Protein AF-A0A1Z9L0U7-F1 (afdb_monomer_lite)

Sequence (91 aa):
MSKVIKFPKEKIEYSDQYYRKVDPKAVTHHIIMMHPQLSPKVAHAIALALVYTTYVELVLDEEEIPQEIVDKVRNNNFKSFIDKTTDKRVN

Radius of gyration: 19.96 Å; chains: 1; bounding box: 29×69×54 Å

pLDDT: mean 85.64, std 15.42, range [37.28, 97.81]

Secondary structure (DSSP, 8-state):
-------------HHHHHHHH--HHHHHHHHHHH-TTS-HHHHHHHHHHHHHHHHHHHHHHHS---HHHHHHHHTT-GGGGT---------

Structure (mmCIF, N/CA/C/O backbone):
data_AF-A0A1Z9L0U7-F1
#
_entry.id   AF-A0A1Z9L0U7-F1
#
loop_
_atom_site.group_PDB
_atom_site.id
_atom_site.type_symbol
_atom_site.label_atom_id
_atom_site.label_alt_id
_atom_site.label_comp_id
_atom_site.label_asym_id
_atom_site.label_entity_id
_atom_site.label_seq_id
_atom_site.pdbx_PDB_ins_code
_atom_site.Cartn_x
_atom_site.Cartn_y
_atom_site.Cartn_z
_atom_site.occupancy
_atom_site.B_iso_or_equiv
_atom_site.auth_seq_id
_atom_site.auth_comp_id
_atom_site.auth_asym_id
_atom_site.auth_atom_id
_atom_site.pdbx_PDB_model_num
ATOM 1 N N . MET A 1 1 ? -2.809 -35.955 32.613 1.00 41.00 1 MET A N 1
ATOM 2 C CA . MET A 1 1 ? -2.368 -34.584 32.277 1.00 41.00 1 MET A CA 1
ATOM 3 C C . MET A 1 1 ? -3.124 -34.109 31.048 1.00 41.00 1 MET A C 1
ATOM 5 O O . MET A 1 1 ? -2.851 -34.581 29.953 1.00 41.00 1 MET A O 1
ATOM 9 N N . SER A 1 2 ? -4.118 -33.245 31.226 1.00 51.91 2 SER A N 1
ATOM 10 C CA . SER A 1 2 ? -4.905 -32.659 30.137 1.00 51.91 2 SER A CA 1
ATOM 11 C C . SER A 1 2 ? -4.151 -31.462 29.550 1.00 51.91 2 SER A C 1
ATOM 13 O O . SER A 1 2 ? -3.904 -30.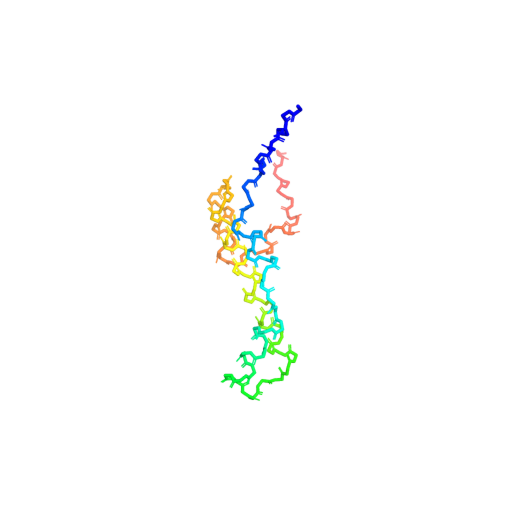474 30.238 1.00 51.91 2 SER A O 1
ATOM 15 N N . LYS A 1 3 ? -3.747 -31.551 28.277 1.00 60.34 3 LYS A N 1
ATOM 16 C CA . LYS A 1 3 ? -3.182 -30.412 27.540 1.00 60.34 3 LYS A CA 1
ATOM 17 C C . LYS A 1 3 ? -4.327 -29.461 27.194 1.00 60.34 3 LYS A C 1
ATOM 19 O O . LYS A 1 3 ? -5.138 -29.769 26.327 1.00 60.34 3 LYS A O 1
ATOM 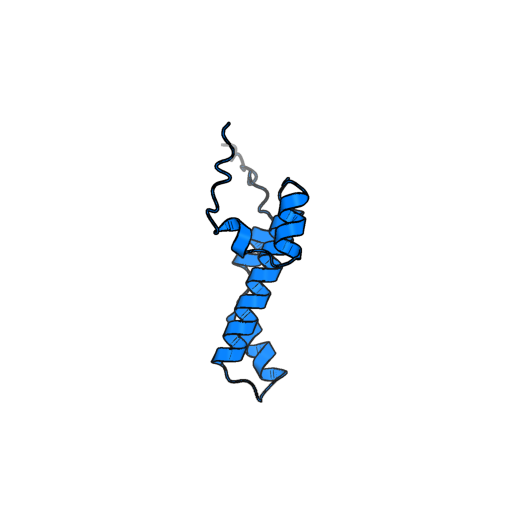24 N N . VAL A 1 4 ? -4.408 -28.324 27.879 1.00 63.75 4 VAL A N 1
ATOM 25 C CA . VAL A 1 4 ? -5.330 -27.244 27.508 1.00 63.75 4 VAL A CA 1
ATOM 26 C C . VAL A 1 4 ? -4.828 -26.637 26.199 1.00 63.75 4 VAL A C 1
ATOM 28 O O . VAL A 1 4 ? -3.827 -25.922 26.181 1.00 63.75 4 VAL A O 1
ATOM 31 N N . ILE A 1 5 ? -5.503 -26.955 25.096 1.00 67.00 5 ILE A N 1
ATOM 32 C CA . ILE A 1 5 ? -5.275 -26.317 23.799 1.00 67.00 5 ILE A CA 1
ATOM 33 C C . ILE A 1 5 ? -5.861 -24.907 23.909 1.00 67.00 5 ILE A C 1
ATOM 35 O O . ILE A 1 5 ? -7.076 -24.732 23.958 1.00 67.00 5 ILE A O 1
ATOM 39 N N . LYS A 1 6 ? -4.998 -23.893 24.026 1.00 62.84 6 LYS A N 1
ATOM 40 C CA . LYS A 1 6 ? -5.428 -22.494 23.959 1.00 62.84 6 LYS A CA 1
ATOM 41 C C . LYS A 1 6 ? -5.753 -22.183 22.501 1.00 62.84 6 LYS A C 1
ATOM 43 O O . LYS A 1 6 ? -4.855 -22.202 21.664 1.00 62.84 6 LYS A O 1
ATOM 48 N N . PHE A 1 7 ? -7.021 -21.914 22.2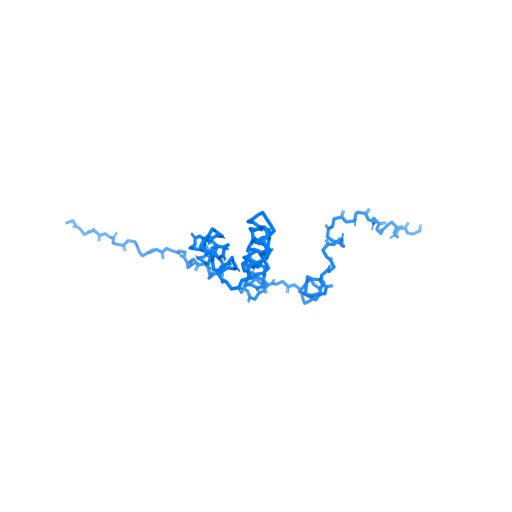05 1.00 61.59 7 PHE A N 1
ATOM 49 C CA . PHE A 1 7 ? -7.411 -21.368 20.908 1.00 61.59 7 PHE A CA 1
ATOM 50 C C . PHE A 1 7 ? -6.698 -20.021 20.692 1.00 61.59 7 PHE A C 1
ATOM 52 O O . PHE A 1 7 ? -6.558 -19.266 21.664 1.00 61.59 7 PHE A O 1
ATOM 59 N N . PRO A 1 8 ? -6.210 -19.723 19.470 1.00 62.50 8 PRO A N 1
ATOM 60 C CA . PRO A 1 8 ? -5.630 -18.420 19.173 1.00 62.50 8 PRO A CA 1
ATOM 61 C C . PRO A 1 8 ? -6.661 -17.344 19.522 1.00 62.50 8 PRO A C 1
ATOM 63 O O . PRO A 1 8 ? -7.799 -17.404 19.065 1.00 62.50 8 PRO A O 1
ATOM 66 N N . LYS A 1 9 ? -6.284 -16.421 20.410 1.00 58.72 9 LYS A N 1
ATOM 67 C CA . LYS A 1 9 ? -7.207 -15.440 20.999 1.00 58.72 9 LYS A CA 1
ATOM 68 C C . LYS A 1 9 ? -7.466 -14.227 20.111 1.00 58.72 9 LYS A C 1
ATOM 70 O O . LYS A 1 9 ? -8.405 -13.490 20.378 1.00 58.72 9 LYS A O 1
ATOM 75 N N . GLU A 1 10 ? -6.658 -14.027 19.081 1.00 62.12 10 GLU A N 1
ATOM 76 C CA . GLU A 1 10 ? -6.710 -12.833 18.247 1.00 62.12 10 GLU A CA 1
ATOM 77 C C . GLU A 1 10 ? -7.114 -13.235 16.834 1.00 62.12 10 GLU A C 1
ATOM 79 O O . GLU A 1 10 ? -6.429 -14.007 16.155 1.00 62.12 10 GLU A O 1
ATOM 84 N N . LYS A 1 11 ? -8.279 -12.742 16.414 1.00 69.88 11 LYS A N 1
ATOM 85 C CA . LYS A 1 11 ? -8.687 -12.770 15.017 1.00 69.88 11 LYS A CA 1
ATOM 86 C C . LYS A 1 11 ? -7.745 -11.808 14.297 1.00 69.88 11 LYS A C 1
ATOM 88 O O . LYS A 1 11 ? -7.817 -10.612 14.531 1.00 69.88 11 LYS A O 1
ATOM 93 N N . ILE A 1 12 ? -6.827 -12.342 13.495 1.00 72.75 12 ILE A N 1
ATOM 94 C CA . ILE A 1 12 ? -5.972 -11.510 12.644 1.00 72.75 12 ILE A CA 1
ATOM 95 C C . ILE A 1 12 ? -6.897 -10.809 11.649 1.00 72.75 12 ILE A C 1
ATOM 97 O O . ILE A 1 12 ? -7.666 -11.482 10.955 1.00 72.75 12 ILE A O 1
ATOM 101 N N . GLU A 1 13 ? -6.832 -9.485 11.621 1.00 83.56 13 GLU A N 1
ATOM 102 C CA . GLU A 1 13 ? -7.552 -8.652 10.665 1.00 83.56 13 GLU A CA 1
ATOM 103 C C . GLU A 1 13 ? -7.108 -8.975 9.234 1.00 83.56 13 GLU A C 1
ATOM 105 O O . GLU A 1 13 ? -5.981 -9.414 8.969 1.00 83.56 13 GLU A O 1
ATOM 110 N N . TYR A 1 14 ? -8.036 -8.852 8.295 1.00 89.38 14 TYR A N 1
ATOM 111 C CA . TYR A 1 14 ? -7.792 -9.199 6.907 1.00 89.38 14 TYR A CA 1
ATOM 112 C C . TYR A 1 14 ? -6.784 -8.239 6.268 1.00 89.38 14 TYR A C 1
ATOM 114 O O . TYR A 1 14 ? -5.929 -8.709 5.512 1.00 89.38 14 TYR A O 1
ATOM 122 N N . SER A 1 15 ? -6.811 -6.944 6.607 1.00 92.00 15 SER A N 1
ATOM 123 C CA . SER A 1 15 ? -5.784 -5.974 6.189 1.00 92.00 15 SER A CA 1
ATOM 124 C C . SER A 1 15 ? -4.375 -6.445 6.568 1.00 92.00 15 SER A C 1
ATOM 126 O O . SER A 1 15 ? -3.459 -6.474 5.739 1.00 92.00 15 SER A O 1
ATOM 128 N N . ASP A 1 16 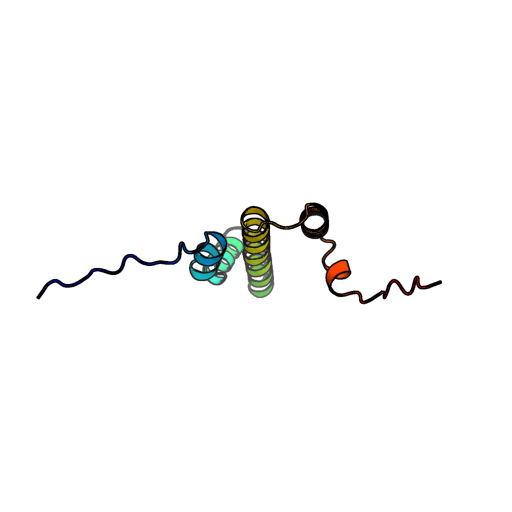? -4.235 -6.920 7.799 1.00 91.25 16 ASP A N 1
ATOM 129 C CA . ASP A 1 16 ? -3.000 -7.393 8.403 1.00 91.25 16 ASP A CA 1
ATOM 130 C C . ASP A 1 16 ? -2.498 -8.682 7.732 1.00 91.25 16 ASP A C 1
ATOM 132 O O . ASP A 1 16 ? -1.311 -8.855 7.424 1.00 91.25 16 ASP A O 1
ATOM 136 N N . GLN A 1 17 ? -3.422 -9.595 7.427 1.00 93.00 17 GLN A N 1
ATOM 137 C CA . GLN A 1 17 ? -3.120 -10.809 6.679 1.00 93.00 17 GLN A CA 1
ATOM 138 C C . GLN A 1 17 ? -2.722 -10.511 5.226 1.00 93.00 17 GLN A C 1
ATOM 140 O O . GLN A 1 17 ? -1.799 -11.147 4.708 1.00 93.00 17 GLN A O 1
ATOM 145 N N . TYR A 1 18 ? -3.408 -9.573 4.572 1.00 93.75 18 TYR A N 1
ATOM 146 C CA . TYR A 1 18 ? -3.093 -9.121 3.222 1.00 93.75 18 TYR A CA 1
ATOM 147 C C . TYR A 1 18 ? -1.680 -8.540 3.171 1.00 93.75 18 TYR A C 1
ATOM 149 O O . TYR A 1 18 ? -0.856 -9.010 2.383 1.00 93.75 18 TYR A O 1
ATOM 157 N N . TYR A 1 19 ? -1.365 -7.603 4.070 1.00 92.56 19 TYR A N 1
ATOM 158 C CA . TYR A 1 19 ? -0.067 -6.932 4.100 1.00 92.56 19 TYR A CA 1
ATOM 159 C C . TYR A 1 19 ? 1.097 -7.906 4.310 1.00 92.56 19 TYR A C 1
ATOM 161 O O . TYR A 1 19 ? 2.139 -7.784 3.671 1.00 92.56 19 TYR A O 1
ATOM 169 N N . ARG A 1 20 ? 0.913 -8.929 5.155 1.00 92.62 20 ARG A N 1
ATOM 170 C CA . ARG A 1 20 ? 1.940 -9.957 5.401 1.00 92.62 20 ARG A CA 1
ATOM 171 C C . ARG A 1 20 ? 2.147 -10.914 4.228 1.00 92.62 20 ARG A C 1
ATOM 173 O O . ARG A 1 20 ? 3.224 -11.494 4.110 1.00 92.62 20 ARG A O 1
ATOM 180 N N . LYS A 1 21 ? 1.112 -11.158 3.421 1.00 94.06 21 LYS A N 1
ATOM 181 C CA . LYS A 1 21 ? 1.147 -12.154 2.338 1.00 94.06 21 LYS A CA 1
ATOM 182 C C . LYS A 1 21 ? 1.520 -11.564 0.988 1.00 94.06 21 LYS A C 1
ATOM 184 O O . LYS A 1 21 ? 2.028 -12.295 0.140 1.00 94.06 21 LYS A O 1
ATOM 189 N N . VAL A 1 22 ? 1.212 -10.294 0.757 1.00 94.44 22 VAL A N 1
ATOM 190 C CA . VAL A 1 22 ? 1.433 -9.671 -0.544 1.00 94.44 22 VAL A CA 1
ATOM 191 C C . VAL A 1 22 ? 2.927 -9.430 -0.768 1.00 94.44 22 VAL A C 1
ATOM 193 O O . VAL A 1 22 ? 3.619 -8.880 0.083 1.00 94.44 22 VAL A O 1
ATOM 196 N N . ASP A 1 23 ? 3.434 -9.851 -1.928 1.00 94.31 23 ASP A N 1
ATOM 197 C CA . ASP A 1 23 ? 4.812 -9.585 -2.342 1.00 94.31 23 ASP A CA 1
ATOM 198 C C . ASP A 1 23 ? 4.826 -8.501 -3.434 1.00 94.31 23 ASP A C 1
ATOM 200 O O . ASP A 1 23 ? 4.465 -8.780 -4.586 1.00 94.31 23 ASP A O 1
ATOM 204 N N . PRO A 1 24 ? 5.284 -7.270 -3.126 1.00 93.38 24 PRO A N 1
ATOM 205 C CA . PRO A 1 24 ? 5.403 -6.205 -4.115 1.00 93.38 24 PRO A CA 1
ATOM 206 C C . PRO A 1 24 ? 6.286 -6.582 -5.308 1.00 93.38 24 PRO A C 1
ATOM 208 O O . PRO A 1 24 ? 6.099 -6.038 -6.396 1.00 93.38 24 PRO A O 1
ATOM 211 N N . LYS A 1 25 ? 7.245 -7.507 -5.155 1.00 95.00 25 LYS A N 1
ATOM 212 C CA . LYS A 1 25 ? 8.103 -7.959 -6.263 1.00 95.00 25 LYS A CA 1
ATOM 213 C C . LYS A 1 25 ? 7.336 -8.825 -7.253 1.00 95.00 25 LYS A C 1
ATOM 215 O O . LYS A 1 25 ? 7.500 -8.636 -8.457 1.00 95.00 25 LYS A O 1
ATOM 220 N N . ALA A 1 26 ? 6.474 -9.717 -6.770 1.00 95.94 26 ALA A N 1
ATOM 221 C CA . ALA A 1 26 ? 5.593 -10.503 -7.628 1.00 95.94 26 ALA A CA 1
ATOM 222 C C . ALA A 1 26 ? 4.650 -9.590 -8.432 1.00 95.94 26 ALA A C 1
ATOM 224 O O . ALA A 1 26 ? 4.526 -9.741 -9.648 1.00 95.94 26 ALA A O 1
ATOM 225 N N . VAL A 1 27 ? 4.076 -8.571 -7.780 1.00 95.56 27 VAL A N 1
ATOM 226 C CA . VAL A 1 27 ? 3.251 -7.545 -8.445 1.00 95.56 27 VAL A CA 1
ATOM 227 C C . VAL A 1 27 ? 4.076 -6.747 -9.463 1.00 95.56 27 VAL A C 1
ATOM 229 O O . VAL A 1 27 ? 3.636 -6.537 -10.590 1.00 95.56 27 VAL A O 1
ATOM 232 N N . THR A 1 28 ? 5.308 -6.368 -9.110 1.00 96.19 28 THR A N 1
ATOM 233 C CA . THR A 1 28 ? 6.242 -5.681 -10.021 1.00 96.19 28 THR A CA 1
ATOM 234 C C . THR A 1 28 ? 6.496 -6.512 -11.279 1.00 96.19 28 THR A C 1
ATOM 236 O O . THR A 1 28 ? 6.435 -5.985 -12.388 1.00 96.19 28 THR A O 1
ATOM 239 N N . HIS A 1 29 ? 6.762 -7.812 -11.122 1.00 96.94 29 HIS A N 1
ATOM 240 C CA . HIS A 1 29 ? 7.008 -8.712 -12.245 1.00 96.94 29 HIS A CA 1
ATOM 241 C C . HIS A 1 29 ? 5.791 -8.800 -13.168 1.00 96.94 29 HIS A C 1
ATOM 243 O O . HIS A 1 29 ? 5.931 -8.673 -14.382 1.00 96.94 29 HIS A O 1
ATOM 249 N N . HIS A 1 30 ? 4.594 -8.920 -12.591 1.00 96.88 30 HIS A N 1
ATOM 250 C CA . HIS A 1 30 ? 3.352 -8.928 -13.353 1.00 96.88 30 HIS A CA 1
ATOM 251 C C . HIS A 1 30 ? 3.144 -7.628 -14.151 1.00 96.88 30 HIS A C 1
ATOM 253 O O . HIS A 1 30 ? 2.821 -7.679 -15.337 1.00 96.88 30 HIS A O 1
ATOM 259 N N . ILE A 1 31 ? 3.410 -6.464 -13.547 1.00 96.25 31 ILE A N 1
ATOM 260 C CA . ILE A 1 31 ? 3.319 -5.161 -14.231 1.00 96.25 31 ILE A CA 1
ATOM 261 C C . ILE A 1 31 ? 4.298 -5.084 -15.406 1.00 96.25 31 ILE A C 1
ATOM 263 O O . ILE A 1 31 ? 3.921 -4.618 -16.477 1.00 96.25 31 ILE A O 1
ATOM 267 N N . ILE A 1 32 ? 5.536 -5.555 -15.233 1.00 97.56 32 ILE A N 1
ATOM 268 C CA . ILE A 1 32 ? 6.540 -5.570 -16.309 1.00 97.56 32 ILE A CA 1
ATOM 269 C C . ILE A 1 32 ? 6.095 -6.483 -17.457 1.00 97.56 32 ILE A C 1
ATOM 271 O O . ILE A 1 32 ? 6.255 -6.114 -18.617 1.00 97.56 32 ILE A O 1
ATOM 275 N N . MET A 1 33 ? 5.513 -7.650 -17.156 1.00 96.44 33 MET A N 1
ATOM 276 C CA . MET A 1 33 ? 4.992 -8.554 -18.189 1.00 96.44 33 MET A CA 1
ATOM 277 C C . MET A 1 33 ? 3.863 -7.911 -19.005 1.00 96.44 33 MET A C 1
ATOM 279 O O . MET A 1 33 ? 3.822 -8.074 -20.221 1.00 96.44 33 MET A O 1
ATOM 283 N N . MET A 1 34 ? 2.966 -7.171 -18.347 1.00 96.75 34 MET A N 1
ATOM 284 C CA . MET A 1 34 ? 1.837 -6.489 -18.993 1.00 96.75 34 MET A CA 1
ATOM 285 C C . MET A 1 34 ? 2.250 -5.205 -19.727 1.00 96.75 34 MET A C 1
ATOM 287 O O . MET A 1 34 ? 1.641 -4.839 -20.732 1.00 96.75 34 MET A O 1
ATOM 291 N N . HIS A 1 35 ? 3.290 -4.526 -19.241 1.00 96.06 35 HIS A N 1
ATOM 292 C CA . HIS A 1 35 ? 3.792 -3.265 -19.784 1.00 96.06 35 HIS A CA 1
ATOM 293 C C . HIS A 1 35 ? 5.323 -3.290 -19.938 1.00 96.06 35 HIS A C 1
ATOM 295 O O . HIS A 1 35 ? 6.033 -2.621 -19.176 1.00 96.06 35 HIS A O 1
ATOM 301 N N . PRO A 1 36 ? 5.858 -4.013 -20.944 1.00 93.88 36 PRO A N 1
ATOM 302 C CA . PRO A 1 36 ? 7.303 -4.182 -21.133 1.00 93.88 36 PRO A CA 1
ATOM 303 C C . PRO A 1 36 ? 8.069 -2.875 -21.388 1.00 93.88 36 PRO A C 1
ATOM 305 O O . PRO A 1 36 ? 9.286 -2.831 -21.237 1.00 93.88 36 PRO A O 1
ATOM 308 N N . GLN A 1 37 ? 7.370 -1.804 -21.776 1.00 96.56 37 GLN A N 1
ATOM 309 C CA . GLN A 1 37 ? 7.938 -0.471 -21.985 1.00 96.56 37 GLN A CA 1
ATOM 310 C C . GLN A 1 37 ? 8.309 0.260 -20.684 1.00 96.56 37 GLN A C 1
ATOM 312 O O . GLN A 1 37 ? 9.020 1.265 -20.727 1.00 96.56 37 GLN A O 1
ATOM 317 N N . LEU A 1 38 ? 7.806 -0.188 -19.528 1.00 95.06 38 LEU A N 1
ATOM 318 C CA . LEU A 1 38 ? 8.098 0.452 -18.249 1.00 95.06 38 LEU A CA 1
ATOM 319 C C . LEU A 1 38 ? 9.484 0.056 -17.745 1.00 95.06 38 LEU A C 1
ATOM 321 O O . LEU A 1 38 ? 9.877 -1.108 -17.772 1.00 95.06 38 LEU A O 1
ATOM 325 N N . SER A 1 39 ? 10.210 1.028 -17.187 1.00 96.81 39 SER A N 1
ATOM 326 C CA . SER A 1 39 ? 11.426 0.698 -16.446 1.00 96.81 39 SER A CA 1
ATOM 327 C C . SER A 1 39 ? 11.079 -0.133 -15.197 1.00 96.81 39 SER A C 1
ATOM 329 O O . SER A 1 39 ? 10.060 0.140 -14.549 1.00 96.81 39 SER A O 1
ATOM 331 N N . PRO A 1 40 ? 11.942 -1.078 -14.776 1.00 95.25 40 PRO A N 1
ATOM 332 C CA . PRO A 1 40 ? 11.693 -1.889 -13.582 1.00 95.25 40 PRO A CA 1
ATOM 333 C C . PRO A 1 40 ? 11.453 -1.055 -12.318 1.00 95.25 40 PRO A C 1
ATOM 335 O O . PRO A 1 40 ? 10.642 -1.418 -11.472 1.00 95.25 40 PRO A O 1
ATOM 338 N N . LYS A 1 41 ? 12.118 0.104 -12.208 1.00 97.25 41 LYS A N 1
ATOM 339 C CA . LYS A 1 41 ? 11.948 1.033 -11.085 1.00 97.25 41 LYS A CA 1
ATOM 340 C C . LYS A 1 41 ? 10.549 1.651 -11.056 1.00 97.25 41 LYS A C 1
ATOM 342 O O . LYS A 1 41 ? 9.958 1.757 -9.986 1.00 97.25 41 LYS A O 1
ATOM 347 N N . VAL A 1 42 ? 10.024 2.046 -12.217 1.00 97.75 42 VAL A N 1
ATOM 348 C CA . VAL A 1 42 ? 8.667 2.602 -12.327 1.00 97.75 42 VAL A CA 1
ATOM 349 C C . VAL A 1 42 ? 7.632 1.524 -12.021 1.00 97.75 42 VAL A C 1
ATOM 351 O O . VAL A 1 42 ? 6.745 1.761 -11.209 1.00 97.75 42 VAL A O 1
ATOM 354 N N . ALA A 1 43 ? 7.788 0.321 -12.581 1.00 97.50 43 ALA A N 1
ATOM 355 C CA . ALA A 1 43 ? 6.906 -0.803 -12.274 1.00 97.50 43 ALA A CA 1
ATOM 356 C C . ALA A 1 43 ? 6.901 -1.140 -10.773 1.00 97.50 43 ALA A C 1
ATOM 358 O O . ALA A 1 43 ? 5.843 -1.389 -10.201 1.00 97.50 43 ALA A O 1
ATOM 359 N N . HIS A 1 44 ? 8.064 -1.080 -10.118 1.00 97.38 44 HIS A N 1
ATOM 360 C CA . HIS A 1 44 ? 8.166 -1.309 -8.681 1.00 97.38 44 HIS A CA 1
ATOM 361 C C . HIS A 1 44 ? 7.463 -0.228 -7.855 1.00 97.38 44 HIS A C 1
ATOM 363 O O . HIS A 1 44 ? 6.738 -0.544 -6.916 1.00 97.38 44 HIS A O 1
ATOM 369 N N . ALA A 1 45 ? 7.626 1.045 -8.224 1.00 97.81 45 ALA A N 1
ATOM 370 C CA . ALA A 1 45 ? 6.927 2.145 -7.564 1.00 97.81 45 ALA A CA 1
ATOM 371 C C . ALA A 1 45 ? 5.399 2.018 -7.700 1.00 97.81 45 ALA A C 1
ATOM 373 O O . ALA A 1 45 ? 4.681 2.225 -6.724 1.00 97.81 45 ALA A O 1
ATOM 374 N N . ILE A 1 46 ? 4.907 1.617 -8.878 1.00 96.88 46 ILE A N 1
ATOM 375 C CA . ILE A 1 46 ? 3.480 1.346 -9.109 1.00 96.88 46 ILE A CA 1
ATOM 376 C C . ILE A 1 46 ? 3.011 0.166 -8.252 1.00 96.88 46 ILE A C 1
ATOM 378 O O . ILE A 1 46 ? 1.966 0.258 -7.615 1.00 96.88 46 ILE A O 1
ATOM 382 N N . ALA A 1 47 ? 3.786 -0.921 -8.193 1.00 97.50 47 ALA A N 1
ATOM 383 C CA . ALA A 1 47 ? 3.460 -2.079 -7.366 1.00 97.50 47 ALA A CA 1
ATOM 384 C C . ALA A 1 47 ? 3.309 -1.699 -5.886 1.00 97.50 47 ALA A C 1
ATOM 386 O O . ALA A 1 47 ? 2.335 -2.090 -5.251 1.00 97.50 47 ALA A O 1
ATOM 387 N N . LEU A 1 48 ? 4.245 -0.907 -5.352 1.00 97.31 48 LEU A N 1
ATOM 388 C CA . LEU A 1 48 ? 4.167 -0.407 -3.980 1.00 97.31 48 LEU A CA 1
ATOM 389 C C . LEU A 1 48 ? 2.931 0.471 -3.775 1.00 97.31 48 LEU A C 1
ATOM 391 O O . LEU A 1 48 ? 2.205 0.258 -2.810 1.00 97.31 48 LEU A O 1
ATOM 395 N N . ALA A 1 49 ? 2.664 1.413 -4.684 1.00 96.25 49 ALA A N 1
ATOM 396 C CA . ALA A 1 49 ? 1.486 2.272 -4.597 1.00 96.25 49 ALA A CA 1
ATOM 397 C C . ALA A 1 49 ? 0.194 1.444 -4.537 1.00 96.25 49 ALA A C 1
ATOM 399 O O . ALA A 1 49 ? -0.601 1.637 -3.627 1.00 96.25 49 ALA A O 1
ATOM 400 N N . LEU A 1 50 ? 0.028 0.465 -5.432 1.00 95.50 50 LEU A N 1
ATOM 401 C CA . LEU A 1 50 ? -1.136 -0.426 -5.435 1.00 95.50 50 LEU A CA 1
ATOM 402 C C . LEU A 1 50 ? -1.269 -1.200 -4.124 1.00 95.50 50 LEU A C 1
ATOM 404 O O . LEU A 1 50 ? -2.335 -1.193 -3.517 1.00 95.50 50 LEU A O 1
ATOM 408 N N . VAL A 1 51 ? -0.183 -1.832 -3.666 1.00 95.81 51 VAL A N 1
ATOM 409 C CA . VAL A 1 51 ? -0.188 -2.622 -2.430 1.00 95.81 51 VAL A CA 1
ATOM 410 C C . VAL A 1 51 ? -0.622 -1.773 -1.239 1.00 95.81 51 VAL A C 1
ATOM 412 O O . VAL A 1 51 ? -1.507 -2.187 -0.489 1.00 95.81 51 VAL A O 1
ATOM 415 N N . TYR A 1 52 ? -0.032 -0.588 -1.081 1.00 95.06 52 TYR A N 1
ATOM 416 C CA . TYR A 1 52 ? -0.339 0.292 0.040 1.00 95.06 52 TYR A CA 1
ATOM 417 C C . TYR A 1 52 ? -1.724 0.928 -0.073 1.00 95.06 52 TYR A C 1
ATOM 419 O O . TYR A 1 52 ? -2.404 1.030 0.941 1.00 95.06 52 TYR A O 1
ATOM 427 N N . THR A 1 53 ? -2.189 1.295 -1.269 1.00 94.44 53 THR A N 1
ATOM 428 C CA . THR A 1 53 ? -3.560 1.793 -1.458 1.00 94.44 53 THR A CA 1
ATOM 429 C C . THR A 1 53 ? -4.589 0.722 -1.106 1.00 94.44 53 THR A C 1
ATOM 431 O O . THR A 1 53 ? -5.538 1.012 -0.386 1.00 94.44 53 THR A O 1
ATOM 434 N N . THR A 1 54 ? -4.390 -0.527 -1.540 1.00 95.25 54 THR A N 1
ATOM 435 C CA . THR A 1 54 ? -5.281 -1.630 -1.153 1.00 95.25 54 THR A CA 1
ATOM 436 C C . THR A 1 54 ? -5.255 -1.861 0.352 1.00 95.25 54 THR A C 1
ATOM 438 O O . THR A 1 54 ? -6.309 -2.025 0.950 1.00 95.25 54 THR A O 1
ATOM 441 N N . TYR A 1 55 ? -4.074 -1.841 0.974 1.00 95.44 55 TYR A N 1
ATOM 442 C CA . TYR A 1 55 ? -3.971 -1.960 2.427 1.00 95.44 55 TYR A CA 1
ATOM 443 C C . TYR A 1 55 ? -4.753 -0.853 3.144 1.00 95.44 55 TYR A C 1
ATOM 445 O O . TYR A 1 55 ? -5.510 -1.154 4.058 1.00 95.44 55 TYR A O 1
ATOM 453 N N . VAL A 1 56 ? -4.628 0.401 2.697 1.00 94.38 56 VAL A N 1
ATOM 454 C CA . VAL A 1 56 ? -5.374 1.532 3.266 1.00 94.38 56 VAL A CA 1
ATOM 455 C C . VAL A 1 56 ? -6.880 1.292 3.196 1.00 94.38 56 VAL A C 1
ATOM 457 O O . VAL A 1 56 ? -7.528 1.397 4.227 1.00 94.38 56 VAL A O 1
ATOM 460 N N . GLU A 1 57 ? -7.434 0.923 2.038 1.00 93.25 57 GLU A N 1
ATOM 461 C CA . GLU A 1 57 ? -8.879 0.657 1.923 1.00 93.25 57 GLU A CA 1
ATOM 462 C C . GLU A 1 57 ? -9.343 -0.472 2.850 1.00 93.25 57 GLU A C 1
ATOM 464 O O . GLU A 1 57 ? -10.371 -0.331 3.504 1.00 93.25 57 GLU A O 1
ATOM 469 N N . LEU A 1 58 ? -8.563 -1.553 2.971 1.00 94.00 58 LEU A N 1
ATOM 470 C CA . LEU A 1 58 ? -8.896 -2.645 3.890 1.00 94.00 58 LEU A CA 1
ATOM 471 C C . LEU A 1 58 ? -8.932 -2.172 5.345 1.00 94.00 58 LEU A C 1
ATOM 473 O O . LEU A 1 58 ? -9.848 -2.536 6.070 1.00 94.00 58 LEU A O 1
ATOM 477 N N . VAL A 1 59 ? -7.975 -1.338 5.759 1.00 94.00 59 VAL A N 1
ATOM 478 C CA . VAL A 1 59 ? -7.961 -0.767 7.113 1.00 94.00 59 VAL A CA 1
ATOM 479 C C . VAL A 1 59 ? -9.152 0.171 7.328 1.00 94.00 59 VAL A C 1
ATOM 481 O O . VAL A 1 59 ? -9.765 0.127 8.388 1.00 94.00 59 VAL A O 1
ATOM 484 N N . LEU A 1 60 ? -9.519 0.997 6.338 1.00 92.81 60 LEU A N 1
ATOM 485 C CA . LEU A 1 60 ? -10.687 1.885 6.453 1.00 92.81 60 LEU A CA 1
ATOM 486 C C . LEU A 1 60 ? -11.998 1.111 6.628 1.00 92.81 60 LEU A C 1
ATOM 488 O O . LEU A 1 60 ? -12.890 1.597 7.316 1.00 92.81 60 LEU A O 1
ATOM 492 N N . ASP A 1 61 ? -12.126 -0.046 5.977 1.00 90.25 61 ASP A N 1
ATOM 493 C CA . ASP A 1 61 ? -13.326 -0.880 6.057 1.00 90.25 61 ASP A CA 1
ATOM 494 C C . ASP A 1 61 ? -13.377 -1.720 7.352 1.00 90.25 61 ASP A C 1
ATOM 496 O O .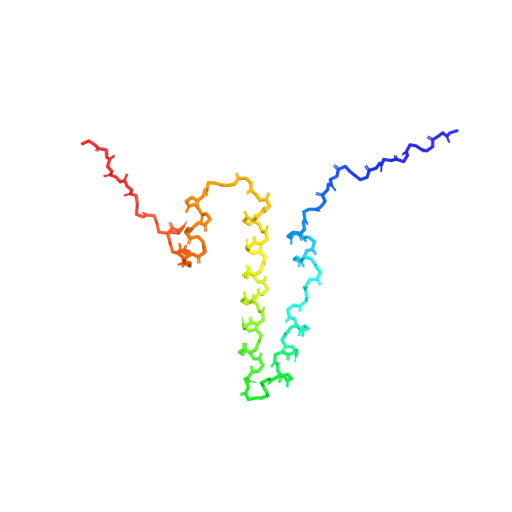 ASP A 1 61 ? -14.460 -2.137 7.769 1.00 90.25 61 ASP A O 1
ATOM 500 N N . GLU A 1 62 ? -12.228 -1.990 7.981 1.00 92.25 62 GLU A N 1
ATOM 501 C CA . GLU A 1 62 ? -12.128 -2.780 9.218 1.00 92.25 62 GLU A CA 1
ATOM 502 C C . GLU A 1 62 ? -12.219 -1.940 10.493 1.00 92.25 62 GLU A C 1
ATOM 504 O O . GLU A 1 62 ? -12.784 -2.399 11.487 1.00 92.25 62 GLU A O 1
ATOM 509 N N . GLU A 1 63 ? -11.681 -0.723 10.470 1.00 90.06 63 GLU A N 1
ATOM 510 C CA . GLU A 1 63 ? -11.616 0.153 11.636 1.00 90.06 63 GLU A CA 1
ATOM 511 C C . GLU A 1 63 ? -12.899 0.978 11.810 1.00 90.06 63 GLU A C 1
ATOM 513 O O . GLU A 1 63 ? -13.416 1.594 10.876 1.00 90.06 63 GLU A O 1
ATOM 518 N N . GLU A 1 64 ? -13.388 1.081 13.048 1.00 90.44 64 GLU A N 1
ATOM 519 C CA . GLU A 1 64 ? -14.513 1.959 13.390 1.00 90.44 64 GLU A CA 1
ATOM 520 C C . GLU A 1 64 ? -14.046 3.422 13.491 1.00 90.44 64 GLU A C 1
ATOM 522 O O . GLU A 1 64 ? -13.859 3.977 14.577 1.00 90.44 64 GLU A O 1
ATOM 527 N N . ILE A 1 65 ? -13.841 4.065 12.340 1.00 91.38 65 ILE A N 1
ATOM 528 C CA . ILE A 1 65 ? -13.389 5.460 12.248 1.00 91.38 65 ILE A CA 1
ATOM 529 C C . ILE A 1 65 ? -14.479 6.410 11.723 1.00 91.38 65 ILE A C 1
ATOM 531 O O . ILE A 1 65 ? -15.371 6.007 10.976 1.00 91.38 65 ILE A O 1
ATOM 535 N N . PRO A 1 66 ? -14.423 7.709 12.081 1.00 94.69 66 PRO A N 1
ATOM 536 C CA . PRO A 1 66 ? -15.358 8.704 11.569 1.00 94.69 66 PRO A CA 1
ATOM 537 C C . PRO A 1 66 ? -15.385 8.770 10.037 1.00 94.69 66 PRO A C 1
ATOM 539 O O . PRO A 1 66 ? -14.335 8.858 9.396 1.00 94.69 66 PRO A O 1
ATOM 542 N N . GLN A 1 67 ? -16.590 8.857 9.463 1.00 91.56 67 GLN A N 1
ATOM 543 C CA . GLN A 1 67 ? -16.798 8.962 8.012 1.00 91.56 67 GLN A CA 1
ATOM 544 C C . GLN A 1 67 ? -16.007 10.119 7.380 1.00 91.56 67 GLN A C 1
ATOM 546 O O . GLN A 1 67 ? -15.471 9.978 6.289 1.00 91.56 67 GLN A O 1
ATOM 551 N N . GLU A 1 68 ? -15.843 11.239 8.092 1.00 92.12 68 GLU A N 1
ATOM 552 C CA . GLU A 1 68 ? -15.041 12.376 7.621 1.00 92.12 68 GLU A CA 1
ATOM 553 C C . GLU A 1 68 ? -13.576 11.989 7.333 1.00 92.12 68 GLU A C 1
ATOM 555 O O . GLU A 1 68 ? -12.964 12.505 6.397 1.00 92.12 68 GLU A O 1
ATOM 560 N N . ILE A 1 69 ? -12.997 11.080 8.124 1.00 91.31 69 ILE A N 1
ATOM 561 C CA . ILE A 1 69 ? -11.631 10.584 7.917 1.00 91.31 69 ILE A CA 1
ATOM 562 C C . ILE A 1 69 ? -11.588 9.677 6.687 1.00 91.31 69 ILE A C 1
ATOM 564 O O . ILE A 1 69 ? -10.716 9.861 5.837 1.00 91.31 69 ILE A O 1
ATOM 568 N N . VAL A 1 70 ? -12.550 8.759 6.564 1.00 92.19 70 VAL A N 1
ATOM 569 C CA . VAL A 1 70 ? -12.694 7.869 5.400 1.00 92.19 70 VAL A CA 1
ATOM 570 C C . VAL A 1 70 ? -12.793 8.690 4.113 1.00 92.19 70 VAL A C 1
ATOM 572 O O . VAL A 1 70 ? -12.047 8.458 3.162 1.00 92.19 70 VAL A O 1
ATOM 575 N N . ASP A 1 71 ? -13.641 9.718 4.111 1.00 92.44 71 ASP A N 1
ATOM 576 C CA . ASP A 1 71 ? -13.840 10.600 2.964 1.00 92.44 71 ASP A CA 1
ATOM 577 C C . ASP A 1 71 ? -12.569 11.397 2.637 1.00 92.44 71 ASP A C 1
ATOM 579 O O . ASP A 1 71 ? -12.220 11.556 1.466 1.00 92.44 71 ASP A O 1
ATOM 583 N N . LYS A 1 72 ? -11.823 11.879 3.641 1.00 91.88 72 LYS A N 1
ATOM 584 C CA . LYS A 1 72 ? -10.532 12.557 3.413 1.00 91.88 72 LYS A CA 1
ATOM 585 C C . LYS A 1 72 ? -9.516 11.633 2.747 1.00 91.88 72 LYS A C 1
ATOM 587 O O . LYS A 1 72 ? -8.832 12.067 1.818 1.00 91.88 72 LYS A O 1
ATOM 592 N N . VAL A 1 73 ? -9.418 10.385 3.204 1.00 91.69 73 VAL A N 1
ATOM 593 C CA . VAL A 1 73 ? -8.483 9.398 2.649 1.00 91.69 73 VAL A CA 1
ATOM 594 C C . VAL A 1 73 ? -8.866 9.033 1.214 1.00 91.69 73 VAL A C 1
ATOM 596 O O . VAL A 1 73 ? -8.029 9.152 0.320 1.00 91.69 73 VAL A O 1
ATOM 599 N N . ARG A 1 74 ? -10.138 8.701 0.959 1.00 90.94 74 ARG A N 1
ATOM 600 C CA . ARG A 1 74 ? -10.638 8.328 -0.379 1.00 90.94 74 ARG A CA 1
ATOM 601 C C . ARG A 1 74 ? -10.562 9.467 -1.399 1.00 90.94 74 ARG A C 1
ATOM 603 O O . ARG A 1 74 ? -10.361 9.225 -2.586 1.00 90.94 74 ARG A O 1
ATOM 610 N N . ASN A 1 75 ? -10.629 10.719 -0.944 1.00 92.94 75 ASN A N 1
ATOM 611 C CA . ASN A 1 75 ? -10.414 11.906 -1.779 1.00 92.94 75 ASN A CA 1
ATOM 612 C C . ASN A 1 75 ? -8.927 12.273 -1.968 1.00 92.94 75 ASN A C 1
ATOM 614 O O . ASN A 1 75 ? -8.620 13.367 -2.443 1.00 92.94 75 ASN A O 1
ATOM 618 N N . ASN A 1 76 ? -7.991 11.390 -1.598 1.00 87.69 76 ASN A N 1
ATOM 619 C CA . ASN A 1 76 ? -6.543 11.614 -1.664 1.00 87.69 76 ASN A CA 1
ATOM 620 C C . ASN A 1 76 ? -6.061 12.855 -0.889 1.00 87.69 76 ASN A C 1
ATOM 622 O O . ASN A 1 76 ? -4.989 13.398 -1.171 1.00 87.69 76 ASN A O 1
ATOM 626 N N . ASN A 1 77 ? -6.806 13.302 0.127 1.00 87.50 77 ASN A N 1
ATOM 627 C CA . ASN A 1 77 ? -6.439 14.453 0.949 1.00 87.50 77 ASN A CA 1
ATOM 628 C C . ASN A 1 77 ? -5.462 14.064 2.074 1.00 87.50 77 ASN A C 1
ATOM 630 O O . ASN A 1 77 ? -5.615 14.453 3.234 1.00 87.50 77 ASN A O 1
ATOM 634 N N . PHE A 1 78 ? -4.421 13.302 1.735 1.00 86.56 78 PHE A N 1
ATOM 635 C CA . PHE A 1 78 ? -3.410 12.839 2.690 1.00 86.56 78 PHE A CA 1
ATOM 636 C C . PHE A 1 78 ? -2.638 13.990 3.341 1.00 86.56 78 PHE A C 1
ATOM 638 O O . PHE A 1 78 ? -2.205 13.895 4.488 1.00 86.56 78 PHE A O 1
ATOM 645 N N . LYS A 1 79 ? -2.512 15.114 2.628 1.00 86.06 79 LYS A N 1
ATOM 646 C CA . LYS A 1 79 ? -1.831 16.310 3.123 1.00 86.06 79 LYS A CA 1
ATOM 647 C C . LYS A 1 79 ? -2.504 16.882 4.378 1.00 86.06 79 LYS A C 1
ATOM 649 O O . LYS A 1 79 ? -1.816 17.334 5.289 1.00 86.06 79 LYS A O 1
ATOM 654 N N . SER A 1 80 ? -3.834 16.798 4.467 1.00 86.81 80 SER A N 1
ATOM 655 C CA . SER A 1 80 ? -4.586 17.286 5.631 1.00 86.81 80 SER A CA 1
ATOM 656 C C . SER A 1 80 ? -4.230 16.582 6.946 1.00 86.81 80 SER A C 1
ATOM 658 O O . SER A 1 80 ? -4.422 17.165 8.007 1.00 86.81 80 SER A O 1
ATOM 660 N N . PHE A 1 81 ? -3.661 15.371 6.894 1.00 86.88 81 PHE A N 1
ATOM 661 C CA . PHE A 1 81 ? -3.223 14.630 8.082 1.00 86.88 81 PHE A CA 1
ATOM 662 C C . PHE A 1 81 ? -1.841 15.056 8.601 1.00 86.88 81 PHE A C 1
ATOM 664 O O . PHE A 1 81 ? -1.481 14.716 9.726 1.00 86.88 81 PHE A O 1
ATOM 671 N N . ILE A 1 82 ? -1.059 15.789 7.800 1.00 87.31 82 ILE A N 1
ATOM 672 C CA . ILE A 1 82 ? 0.297 16.244 8.158 1.00 87.31 82 ILE A CA 1
ATOM 673 C C . ILE A 1 82 ? 0.402 17.767 8.285 1.00 87.31 82 ILE A C 1
ATOM 675 O O . ILE A 1 82 ? 1.283 18.270 8.989 1.00 87.31 82 ILE A O 1
ATOM 679 N N . ASP A 1 83 ? -0.498 18.507 7.639 1.00 85.69 83 ASP A N 1
ATOM 680 C CA . ASP A 1 83 ? -0.540 19.961 7.712 1.00 85.69 83 ASP A CA 1
ATOM 681 C C . ASP A 1 83 ? -1.040 20.402 9.099 1.00 85.69 83 ASP A C 1
ATOM 683 O O . ASP A 1 83 ? -2.231 20.419 9.399 1.00 85.69 83 ASP A O 1
ATOM 687 N N . LYS A 1 84 ? -0.106 20.822 9.961 1.00 67.75 84 LYS A N 1
ATOM 688 C CA . LYS A 1 84 ? -0.390 21.469 11.254 1.00 67.75 84 LYS A CA 1
ATOM 689 C C . LYS A 1 84 ? -0.849 22.920 11.081 1.00 67.75 84 LYS A C 1
ATOM 691 O O . LYS A 1 84 ? -0.345 23.805 11.784 1.00 67.75 84 LYS A O 1
ATOM 696 N N . THR A 1 85 ? -1.787 23.212 10.177 1.00 62.78 85 THR A N 1
ATOM 697 C CA . THR A 1 85 ? -2.526 24.479 10.266 1.00 62.78 85 THR A CA 1
ATOM 698 C C . THR A 1 85 ? -3.412 24.380 11.494 1.00 62.78 85 THR A C 1
ATOM 700 O O . THR A 1 85 ? -4.568 23.980 11.442 1.00 62.78 85 THR A O 1
ATOM 703 N N . THR A 1 86 ? -2.774 24.660 12.625 1.00 54.44 86 THR A N 1
ATOM 704 C CA . THR A 1 86 ? -3.376 24.974 13.902 1.00 54.44 86 THR A CA 1
ATOM 705 C C . THR A 1 86 ? -4.556 25.886 13.630 1.00 54.44 86 THR A C 1
ATOM 707 O 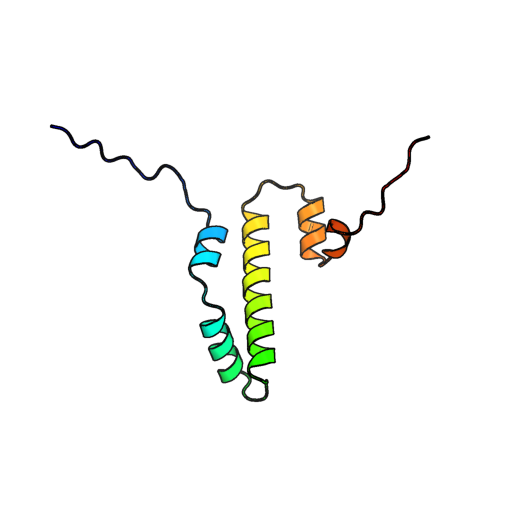O . THR A 1 86 ? -4.385 27.044 13.248 1.00 54.44 86 THR A O 1
ATOM 710 N N . ASP A 1 87 ? -5.753 25.352 13.831 1.00 53.34 87 ASP A N 1
ATOM 711 C CA . ASP A 1 87 ? -6.945 26.146 14.051 1.00 53.34 87 ASP A CA 1
ATOM 712 C C . ASP A 1 87 ? -6.729 26.877 15.387 1.00 53.34 87 ASP A C 1
ATOM 714 O O . ASP A 1 87 ? -7.225 26.497 16.443 1.00 53.34 87 ASP A O 1
ATOM 718 N N . LYS A 1 88 ? -5.871 27.908 15.378 1.00 53.16 88 LYS A N 1
ATOM 719 C CA . LYS A 1 88 ? -5.847 28.937 16.416 1.00 53.16 88 LYS A CA 1
ATOM 720 C C . LYS A 1 88 ? -7.069 29.820 16.188 1.00 53.16 88 LYS A C 1
ATOM 722 O O . LYS A 1 88 ? -6.951 30.999 15.875 1.00 53.16 88 LYS A O 1
ATOM 727 N N . ARG A 1 89 ? -8.251 29.234 16.347 1.00 54.72 89 ARG A N 1
ATOM 728 C CA . ARG A 1 89 ? -9.451 29.955 16.744 1.00 54.72 89 ARG A CA 1
ATOM 729 C C . ARG A 1 89 ? -9.608 29.740 18.238 1.00 54.72 89 ARG A C 1
ATOM 731 O O . ARG A 1 89 ? -10.285 28.822 18.683 1.00 54.72 89 ARG A O 1
ATOM 738 N N . VAL A 1 90 ? -8.938 30.586 19.012 1.00 47.31 90 VAL A N 1
ATOM 739 C CA . VAL A 1 90 ? -9.324 30.844 20.398 1.00 47.31 90 VAL A CA 1
ATOM 740 C C . VAL A 1 90 ? -9.434 32.357 20.541 1.00 47.31 90 VAL A C 1
ATOM 742 O O . VAL A 1 90 ? -8.411 33.031 20.565 1.00 47.31 90 VAL A O 1
ATOM 745 N N . ASN A 1 91 ? -10.699 32.792 20.567 1.00 37.28 91 ASN A N 1
ATOM 746 C CA . ASN A 1 91 ? -11.294 34.034 21.080 1.00 37.28 91 ASN A CA 1
ATOM 747 C C . ASN A 1 91 ? -10.646 35.380 20.746 1.00 37.28 91 ASN A C 1
ATOM 749 O O . ASN A 1 91 ? -9.618 35.730 21.363 1.00 37.28 91 ASN A O 1
#

Foldseek 3Di:
DDDPDDDDPDDQQPLNVLLVPDDLVVQLVVQCVVPVVDDSVVSSVVSVVVSVLVSVVSCVVVDPDDPVVVVCVVVVVVVVVVDPPPPPPDD